Protein AF-A0A379AFL1-F1 (afdb_monomer)

Mean predicted aligned error: 13.64 Å

Organism: Enterobacter agglomerans (NCBI:txid549)

Secondary structure (DSSP, 8-state):
---------------------EEEEEEEEE-SS-EEEEEEEE-S-HHHHHHHHHHHHHHHHHHHHH-TTS------------------

Sequence (88 aa):
MTTSACLIGSRPRSTPEGREGYIWFNEIQANASKATLKASIRDFDLTSFAARKQQLQQAAEDLAARYPTGKVNVSISDTYSNISKRTG

Foldseek 3Di:
DDDDDDPDDPPPPPPPDPPPWDWAFPDWDDDPQDIDTDIDTDDPDPVNVVVVVVVVVVVLVVVCVVCVVHDRDDDDDDPPPPPPDPDD

Structure (mmCIF, N/CA/C/O backbone):
data_AF-A0A379AFL1-F1
#
_entry.id   AF-A0A379AFL1-F1
#
loop_
_atom_site.group_PDB
_atom_site.id
_atom_site.type_symbol
_atom_site.label_atom_id
_atom_site.label_alt_id
_atom_site.label_comp_id
_atom_site.label_asym_id
_atom_site.label_entity_id
_atom_site.label_seq_id
_atom_site.pdbx_PDB_ins_code
_atom_site.Cartn_x
_atom_site.Cartn_y
_atom_site.Cartn_z
_atom_site.occupancy
_atom_site.B_iso_or_equiv
_atom_site.auth_seq_id
_atom_site.auth_comp_id
_atom_site.auth_asym_id
_atom_site.auth_atom_id
_atom_site.pdbx_PDB_model_num
ATOM 1 N N . MET A 1 1 ? 23.833 -47.858 -38.677 1.00 41.94 1 MET A N 1
ATOM 2 C CA . MET A 1 1 ? 24.343 -46.503 -38.972 1.00 41.94 1 MET A CA 1
ATOM 3 C C . MET A 1 1 ? 23.369 -45.526 -38.340 1.00 41.94 1 MET A C 1
ATOM 5 O O . MET A 1 1 ? 22.281 -45.341 -38.862 1.00 41.94 1 MET A O 1
ATOM 9 N N . THR A 1 2 ? 23.704 -45.035 -37.149 1.00 41.88 2 THR A N 1
ATOM 10 C CA . THR A 1 2 ? 22.838 -44.186 -36.322 1.00 41.88 2 THR A CA 1
ATOM 11 C C . THR A 1 2 ? 23.405 -42.779 -36.350 1.00 41.88 2 THR A C 1
ATOM 13 O O . THR A 1 2 ? 24.493 -42.562 -35.828 1.00 41.88 2 THR A O 1
ATOM 16 N N . THR A 1 3 ? 22.664 -41.837 -36.924 1.00 39.72 3 THR A N 1
ATOM 17 C CA . THR A 1 3 ? 22.939 -40.406 -36.770 1.00 39.72 3 THR A CA 1
ATOM 18 C C . THR A 1 3 ? 21.698 -39.770 -36.160 1.00 39.72 3 THR A C 1
ATOM 20 O O . THR A 1 3 ? 20.802 -39.321 -36.868 1.00 39.72 3 THR A O 1
ATOM 23 N N . SER A 1 4 ? 21.632 -39.773 -34.827 1.00 46.62 4 SER A N 1
ATOM 24 C CA . SER A 1 4 ? 20.742 -38.879 -34.084 1.00 46.62 4 SER A CA 1
ATOM 25 C C . SER A 1 4 ? 21.354 -37.484 -34.116 1.00 46.62 4 SER A C 1
ATOM 27 O O . SER A 1 4 ? 22.433 -37.259 -33.568 1.00 46.62 4 SER A O 1
ATOM 29 N N . ALA A 1 5 ? 20.673 -36.553 -34.778 1.00 52.72 5 ALA A N 1
ATOM 30 C CA . ALA A 1 5 ? 21.034 -35.146 -34.777 1.00 52.72 5 ALA A CA 1
ATOM 31 C C . ALA A 1 5 ? 20.853 -34.569 -33.363 1.00 52.72 5 ALA A C 1
ATOM 33 O O . ALA A 1 5 ? 19.742 -34.453 -32.848 1.00 52.72 5 ALA A O 1
ATOM 34 N N . CYS A 1 6 ? 21.975 -34.218 -32.740 1.00 43.25 6 CYS A N 1
ATOM 35 C CA . CYS A 1 6 ? 22.049 -33.397 -31.543 1.00 43.25 6 CYS A CA 1
ATOM 36 C C . CYS A 1 6 ? 21.540 -31.985 -31.883 1.00 43.25 6 CYS A C 1
ATOM 38 O O . CYS A 1 6 ? 22.290 -31.155 -32.397 1.00 43.25 6 CYS A O 1
ATOM 40 N N . LEU A 1 7 ? 20.256 -31.707 -31.633 1.00 55.19 7 LEU A N 1
ATOM 41 C CA . LEU A 1 7 ? 19.726 -30.342 -31.640 1.00 55.19 7 LEU A CA 1
ATOM 42 C C . LEU A 1 7 ? 20.153 -29.641 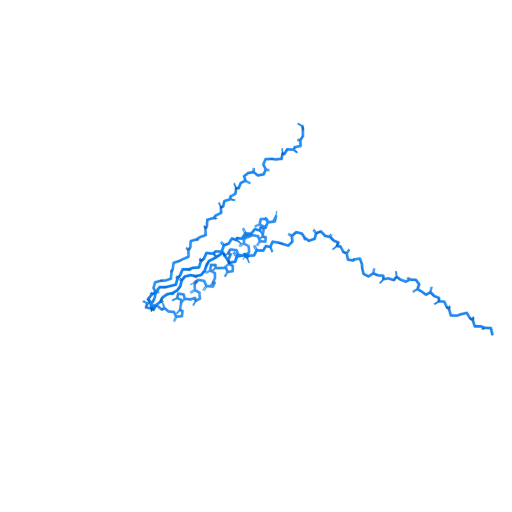-30.347 1.00 55.19 7 LEU A C 1
ATOM 44 O O . LEU A 1 7 ? 19.473 -29.633 -29.325 1.00 55.19 7 LEU A O 1
ATOM 48 N N . ILE A 1 8 ? 21.356 -29.092 -30.438 1.00 47.91 8 ILE A N 1
ATOM 49 C CA . ILE A 1 8 ? 21.916 -27.991 -29.664 1.00 47.91 8 ILE A CA 1
ATOM 50 C C . ILE A 1 8 ? 20.860 -27.019 -29.098 1.00 47.91 8 ILE A C 1
ATOM 52 O O . ILE A 1 8 ? 20.309 -26.168 -29.786 1.00 47.91 8 ILE A O 1
ATOM 56 N N . GLY A 1 9 ? 20.637 -27.145 -27.789 1.00 51.34 9 GLY A N 1
ATOM 57 C CA . GLY A 1 9 ? 20.412 -26.068 -26.823 1.00 51.34 9 GLY A CA 1
ATOM 58 C C . GLY A 1 9 ? 19.673 -24.809 -27.279 1.00 51.34 9 GLY A C 1
ATOM 59 O O . GLY A 1 9 ? 20.284 -23.754 -27.419 1.00 51.34 9 GLY A O 1
ATOM 60 N N . SER A 1 10 ? 18.343 -24.849 -27.305 1.00 49.47 10 SER A N 1
ATOM 61 C CA . SER A 1 10 ? 17.537 -23.640 -27.093 1.00 49.47 10 SER A CA 1
ATOM 62 C C . SER A 1 10 ? 17.374 -23.409 -25.588 1.00 49.47 10 SER A C 1
ATOM 64 O O . SER A 1 10 ? 16.305 -23.627 -25.024 1.00 49.47 10 SER A O 1
ATOM 66 N N . ARG A 1 11 ? 18.454 -23.017 -24.894 1.00 49.09 11 ARG A N 1
ATOM 67 C CA . ARG A 1 11 ? 18.316 -22.461 -23.539 1.00 49.09 11 ARG A CA 1
ATOM 68 C C . ARG A 1 11 ? 17.419 -21.222 -23.661 1.00 49.09 11 ARG A C 1
ATOM 70 O O . ARG A 1 11 ? 17.789 -20.333 -24.434 1.00 49.09 11 ARG A O 1
ATOM 77 N N . PRO A 1 12 ? 16.278 -21.123 -22.950 1.00 50.19 12 PRO A N 1
ATOM 78 C CA . PRO A 1 12 ? 15.586 -19.850 -22.861 1.00 50.19 12 PRO A CA 1
ATOM 79 C C . PRO A 1 12 ? 16.607 -18.843 -22.347 1.00 50.19 12 PRO A C 1
ATOM 81 O O . PRO A 1 12 ? 17.329 -19.108 -21.384 1.00 50.19 12 PRO A O 1
ATOM 84 N N . ARG A 1 13 ? 16.734 -17.732 -23.069 1.00 46.59 13 ARG A N 1
ATOM 85 C CA . ARG A 1 13 ? 17.521 -16.582 -22.652 1.00 46.59 13 ARG A CA 1
ATOM 86 C C . ARG A 1 13 ? 16.952 -16.154 -21.303 1.00 46.59 13 ARG A C 1
ATOM 88 O O . ARG A 1 13 ? 15.974 -15.419 -21.264 1.00 46.59 13 ARG A O 1
ATOM 95 N N . SER A 1 14 ? 17.536 -16.636 -20.209 1.00 51.81 14 SER A N 1
ATOM 96 C CA . SER A 1 14 ? 17.421 -15.976 -18.921 1.00 51.81 14 SER A CA 1
ATOM 97 C C . SER A 1 14 ? 18.025 -14.606 -19.153 1.00 51.81 14 SER A C 1
ATOM 99 O O . SER A 1 14 ? 19.243 -14.476 -19.179 1.00 51.81 14 SER A O 1
ATOM 101 N N . THR A 1 15 ? 17.193 -13.614 -19.459 1.00 56.47 15 THR A N 1
ATOM 102 C CA . THR A 1 15 ? 17.561 -12.213 -19.317 1.00 56.47 15 THR A CA 1
ATOM 103 C C . THR A 1 15 ? 17.944 -12.051 -17.853 1.00 56.47 15 THR A C 1
ATOM 105 O O . THR A 1 15 ? 17.059 -12.157 -16.999 1.00 56.47 15 THR A O 1
ATOM 108 N N . PRO A 1 16 ? 19.230 -11.879 -17.511 1.00 63.88 16 PRO A N 1
ATOM 109 C CA . PRO A 1 16 ? 19.524 -11.357 -16.201 1.00 63.88 16 PRO A CA 1
ATOM 110 C C . PRO A 1 16 ? 19.173 -9.864 -16.232 1.00 63.88 16 PRO A C 1
ATOM 112 O O . PRO A 1 16 ? 19.018 -9.266 -17.294 1.00 63.88 16 PRO A O 1
ATOM 115 N N . GLU A 1 17 ? 19.103 -9.265 -15.053 1.00 48.91 17 GLU A N 1
ATOM 116 C CA . GLU A 1 17 ? 19.027 -7.813 -14.842 1.00 48.91 17 GLU A CA 1
ATOM 117 C C . GLU A 1 17 ? 17.609 -7.238 -14.728 1.00 48.91 17 GLU A C 1
ATOM 119 O O . GLU A 1 17 ? 17.354 -6.055 -14.946 1.00 48.91 17 GLU A O 1
ATOM 124 N N . GLY A 1 18 ? 16.707 -8.076 -14.210 1.00 52.25 18 GLY A N 1
ATOM 125 C CA . GLY A 1 18 ? 15.592 -7.632 -13.387 1.00 52.25 18 GLY A CA 1
ATOM 126 C C . GLY A 1 18 ? 16.111 -6.884 -12.164 1.00 52.25 18 GLY A C 1
ATOM 127 O O . GLY A 1 18 ? 16.509 -7.480 -11.166 1.00 52.25 18 GLY A O 1
ATOM 128 N N . ARG A 1 19 ? 16.078 -5.555 -12.216 1.00 56.66 19 ARG A N 1
ATOM 129 C CA . ARG A 1 19 ? 15.931 -4.778 -10.988 1.00 56.66 19 ARG A CA 1
ATOM 130 C C . ARG A 1 19 ? 14.451 -4.710 -10.663 1.00 56.66 19 ARG A C 1
ATOM 132 O O . ARG A 1 19 ? 13.825 -3.664 -10.805 1.00 56.66 19 ARG A O 1
ATOM 139 N N . GLU A 1 20 ? 13.889 -5.858 -10.309 1.00 66.19 20 GLU A N 1
ATOM 140 C CA . GLU A 1 20 ? 12.511 -5.911 -9.855 1.00 66.19 20 GLU A CA 1
ATOM 141 C C . GLU A 1 20 ? 12.405 -5.014 -8.628 1.00 66.19 20 GLU A C 1
ATOM 143 O O . GLU A 1 20 ? 13.130 -5.188 -7.641 1.00 66.19 20 GLU A O 1
ATOM 148 N N . GLY A 1 21 ? 11.549 -3.997 -8.712 1.00 71.88 21 GLY A N 1
ATOM 149 C CA . GLY A 1 21 ? 11.243 -3.219 -7.534 1.00 71.88 21 GLY A CA 1
ATOM 150 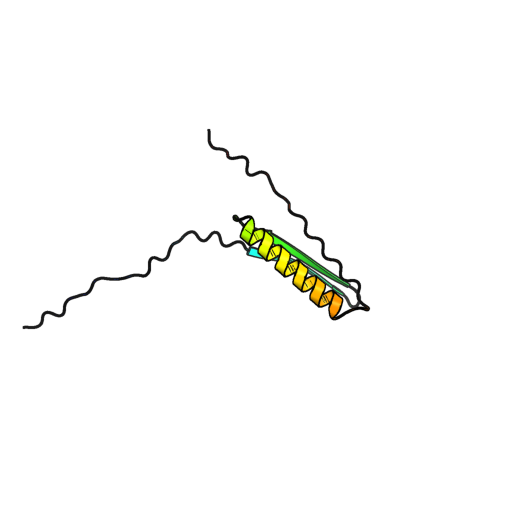C C . GLY A 1 21 ? 10.680 -4.117 -6.441 1.00 71.88 21 GLY A C 1
ATOM 151 O O . GLY A 1 21 ? 10.125 -5.193 -6.690 1.00 71.88 21 GLY A O 1
ATOM 152 N N . TYR A 1 22 ? 10.802 -3.678 -5.203 1.00 78.75 22 TYR A N 1
ATOM 153 C CA . TYR A 1 22 ? 10.308 -4.415 -4.057 1.00 78.75 22 TYR A CA 1
ATOM 154 C C . TYR A 1 22 ? 9.523 -3.499 -3.132 1.00 78.75 22 TYR A C 1
ATOM 156 O O . TYR A 1 22 ? 9.772 -2.296 -3.037 1.00 78.75 22 TYR A O 1
ATOM 164 N N . ILE A 1 23 ? 8.553 -4.098 -2.446 1.00 81.88 23 ILE A N 1
ATOM 165 C CA . ILE A 1 23 ? 7.904 -3.499 -1.287 1.00 81.88 23 ILE A CA 1
ATOM 166 C C . ILE A 1 23 ? 8.474 -4.238 -0.088 1.00 81.88 23 ILE A C 1
ATOM 168 O O . ILE A 1 23 ? 8.257 -5.437 0.069 1.00 81.88 23 ILE A O 1
ATOM 172 N N . TRP A 1 24 ? 9.246 -3.535 0.725 1.00 84.06 24 TRP A N 1
ATOM 173 C CA . TRP A 1 24 ? 9.820 -4.080 1.941 1.00 84.06 24 TRP A CA 1
ATOM 174 C C . TRP A 1 24 ? 9.064 -3.542 3.144 1.00 84.06 24 TRP A C 1
ATOM 176 O O . TRP A 1 24 ? 9.062 -2.337 3.374 1.00 84.06 24 TRP A O 1
ATOM 186 N N . PHE A 1 25 ? 8.457 -4.413 3.943 1.00 87.25 25 PHE A N 1
ATOM 187 C CA . PHE A 1 25 ? 7.851 -4.009 5.209 1.00 87.25 25 PHE A CA 1
ATOM 188 C C . PHE A 1 25 ? 8.947 -3.868 6.262 1.00 87.25 25 PHE A C 1
ATOM 190 O O . PHE A 1 25 ? 9.527 -4.850 6.714 1.00 87.25 25 PHE A O 1
ATOM 197 N N . ASN A 1 26 ? 9.276 -2.627 6.616 1.00 87.12 26 ASN A N 1
ATOM 198 C CA . ASN A 1 26 ? 10.313 -2.336 7.600 1.00 87.12 26 ASN A CA 1
ATOM 199 C C . ASN A 1 26 ? 9.832 -2.611 9.019 1.00 87.12 26 ASN A C 1
ATOM 201 O O . ASN A 1 26 ? 10.615 -3.046 9.855 1.00 87.12 26 ASN A O 1
ATOM 205 N N . GLU A 1 27 ? 8.567 -2.310 9.301 1.00 89.44 27 GLU A N 1
ATOM 206 C CA . GLU A 1 27 ? 8.039 -2.375 10.655 1.00 89.44 27 GLU A CA 1
ATOM 207 C C . GLU A 1 27 ? 6.526 -2.575 10.635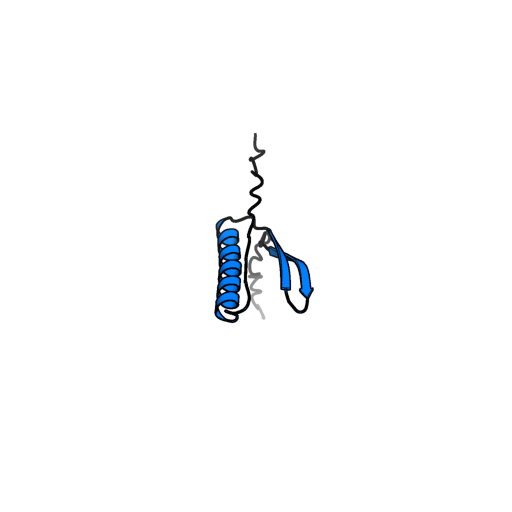 1.00 89.44 27 GLU A C 1
ATOM 209 O O . GLU A 1 27 ? 5.810 -1.908 9.885 1.00 89.44 27 GLU A O 1
ATOM 214 N N . ILE A 1 28 ? 6.040 -3.460 11.503 1.00 89.94 28 ILE A N 1
ATOM 215 C CA . ILE A 1 28 ? 4.625 -3.589 11.833 1.00 89.94 28 ILE A CA 1
ATOM 216 C C . ILE A 1 28 ? 4.463 -3.404 13.339 1.00 89.94 28 ILE A C 1
ATOM 218 O O . ILE A 1 28 ? 5.063 -4.123 14.133 1.00 89.94 28 ILE A O 1
ATOM 222 N N . GLN A 1 29 ? 3.656 -2.426 13.737 1.00 89.19 29 GLN A N 1
ATOM 223 C CA . GLN A 1 29 ? 3.278 -2.213 15.129 1.00 89.19 29 GLN A CA 1
ATOM 224 C C . GLN A 1 29 ? 1.760 -2.259 15.234 1.00 89.19 29 GLN A C 1
ATOM 226 O O . GLN A 1 29 ? 1.074 -1.410 14.669 1.00 89.19 29 GLN A O 1
ATOM 231 N N . ALA A 1 30 ? 1.225 -3.238 15.957 1.00 86.69 30 ALA A N 1
ATOM 232 C CA . ALA A 1 30 ? -0.208 -3.384 16.168 1.00 86.69 30 ALA A CA 1
ATOM 233 C C . ALA A 1 30 ? -0.528 -3.587 17.649 1.00 86.69 30 ALA A C 1
ATOM 235 O O . ALA A 1 30 ? 0.183 -4.290 18.363 1.00 86.69 30 ALA A O 1
ATOM 236 N N . ASN A 1 31 ? -1.610 -2.963 18.100 1.00 86.62 31 ASN A N 1
ATOM 237 C CA . ASN A 1 31 ? -2.215 -3.166 19.409 1.00 86.62 31 ASN A CA 1
ATOM 238 C C . ASN A 1 31 ? -3.736 -3.332 19.255 1.00 86.62 31 ASN A C 1
ATOM 240 O O . ASN A 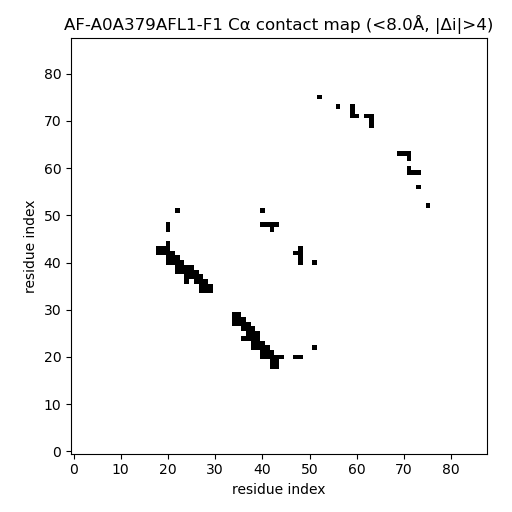1 31 ? -4.261 -3.275 18.143 1.00 86.62 31 ASN A O 1
ATOM 244 N N . ALA A 1 32 ? -4.445 -3.520 20.371 1.00 83.88 32 ALA A N 1
ATOM 245 C CA . ALA A 1 32 ? -5.890 -3.760 20.378 1.00 83.88 32 ALA A CA 1
ATOM 246 C C . ALA A 1 32 ? -6.732 -2.646 19.716 1.00 83.88 32 ALA A C 1
ATOM 248 O O . ALA A 1 32 ? -7.865 -2.905 19.323 1.00 83.88 32 ALA A O 1
ATOM 249 N N . SER A 1 33 ? -6.191 -1.431 19.569 1.00 83.56 33 SER A N 1
ATOM 250 C CA . SER A 1 33 ? -6.923 -0.258 19.071 1.00 83.56 33 SER A CA 1
ATOM 251 C C . SER A 1 33 ? -6.332 0.367 17.799 1.00 83.56 33 SER A C 1
ATOM 253 O O . SER A 1 33 ? -7.006 1.158 17.144 1.00 83.56 33 SER A O 1
ATOM 255 N N . LYS A 1 34 ? -5.072 0.078 17.447 1.00 83.12 34 LYS A N 1
ATOM 256 C CA . LYS A 1 34 ? -4.364 0.694 16.316 1.00 83.12 34 LYS A CA 1
ATOM 257 C C . LYS A 1 34 ? -3.309 -0.246 15.738 1.00 83.12 34 LYS A C 1
ATOM 259 O O . LYS A 1 34 ? -2.506 -0.812 16.475 1.00 83.12 34 LYS A O 1
ATOM 264 N N . ALA A 1 35 ? -3.236 -0.295 14.410 1.00 84.06 35 ALA A N 1
ATOM 265 C CA . ALA A 1 35 ? -2.127 -0.880 13.666 1.00 84.06 35 ALA A CA 1
ATOM 266 C C . ALA A 1 35 ? -1.439 0.191 12.810 1.00 84.06 35 ALA A C 1
ATOM 268 O O . ALA A 1 35 ? -2.092 1.036 12.203 1.00 84.06 35 ALA A O 1
ATOM 269 N N . THR A 1 36 ? -0.111 0.181 12.792 1.00 85.31 36 THR A N 1
ATOM 270 C CA . THR A 1 36 ? 0.742 1.037 11.967 1.00 85.31 36 THR A CA 1
ATOM 271 C C . THR A 1 36 ? 1.727 0.141 11.231 1.00 85.31 36 THR A C 1
ATOM 273 O O . THR A 1 36 ? 2.459 -0.625 11.856 1.00 85.31 36 THR A O 1
ATOM 276 N N . LEU A 1 37 ? 1.746 0.243 9.906 1.00 85.94 37 LEU A N 1
ATOM 277 C CA . LEU A 1 37 ? 2.635 -0.518 9.037 1.00 85.94 37 LEU A CA 1
ATOM 278 C C . LEU A 1 37 ? 3.537 0.460 8.290 1.00 85.94 37 LEU A C 1
ATOM 280 O O . LEU A 1 37 ? 3.047 1.413 7.685 1.00 85.94 37 LEU A O 1
ATOM 284 N N . LYS A 1 38 ? 4.846 0.230 8.331 1.00 86.75 38 LYS A N 1
ATOM 285 C CA . LYS A 1 38 ? 5.830 0.991 7.562 1.00 86.75 38 LYS A CA 1
ATOM 286 C C . LYS A 1 38 ? 6.406 0.097 6.480 1.00 86.75 38 LYS A C 1
ATOM 288 O O . LYS A 1 38 ? 6.967 -0.959 6.775 1.00 86.75 38 LYS A O 1
ATOM 293 N N . ALA A 1 39 ? 6.287 0.547 5.238 1.00 83.75 39 ALA A N 1
ATOM 294 C CA . ALA A 1 39 ? 6.849 -0.126 4.083 1.00 83.75 39 ALA A CA 1
ATOM 295 C C . ALA A 1 39 ? 7.713 0.842 3.273 1.00 83.75 39 ALA A C 1
ATOM 297 O O . ALA A 1 39 ? 7.329 1.987 3.046 1.00 83.75 39 ALA A O 1
ATOM 298 N N . SER A 1 40 ? 8.862 0.359 2.819 1.00 84.25 40 SER A N 1
ATOM 299 C CA . SER A 1 40 ? 9.710 1.018 1.837 1.00 84.25 40 SER A CA 1
ATOM 300 C C . SER A 1 40 ? 9.455 0.389 0.482 1.00 84.25 40 SER A C 1
ATOM 302 O O . SER A 1 40 ? 9.700 -0.800 0.284 1.00 84.25 40 SER A O 1
ATOM 304 N N . ILE A 1 41 ? 8.982 1.193 -0.461 1.00 80.69 41 ILE A N 1
ATOM 305 C CA . ILE A 1 41 ? 8.891 0.789 -1.860 1.00 80.69 41 ILE A CA 1
ATOM 306 C C . ILE A 1 41 ? 10.164 1.276 -2.536 1.00 80.69 41 ILE A C 1
ATOM 308 O O . ILE A 1 41 ? 10.523 2.448 -2.415 1.00 80.69 41 ILE A O 1
ATOM 312 N N . ARG A 1 42 ? 10.854 0.391 -3.246 1.00 79.75 42 ARG A N 1
ATOM 313 C CA . ARG A 1 42 ? 11.986 0.772 -4.082 1.00 79.75 42 ARG A CA 1
ATOM 314 C C . ARG A 1 42 ? 11.783 0.181 -5.452 1.00 79.75 42 ARG A C 1
ATOM 316 O O . ARG A 1 42 ? 11.699 -1.031 -5.583 1.00 79.75 42 ARG A O 1
ATOM 323 N N . ASP A 1 43 ? 11.717 1.039 -6.452 1.00 76.12 43 ASP A N 1
ATOM 324 C CA . ASP A 1 43 ? 11.594 0.634 -7.843 1.00 76.12 43 ASP A CA 1
ATOM 325 C C . ASP A 1 43 ? 12.501 1.527 -8.693 1.00 76.12 43 ASP A C 1
ATOM 327 O O . ASP A 1 43 ? 12.842 2.644 -8.292 1.00 76.12 43 ASP A O 1
ATOM 331 N N . PHE A 1 44 ? 12.937 1.005 -9.832 1.00 72.06 44 PHE A N 1
ATOM 332 C CA . PHE A 1 44 ? 13.720 1.761 -10.808 1.00 72.06 44 PHE A CA 1
ATOM 333 C C . PHE A 1 44 ? 12.822 2.356 -11.893 1.00 72.06 44 PHE A C 1
ATOM 335 O O . PHE A 1 44 ? 13.240 3.295 -12.569 1.00 72.06 44 PHE A O 1
ATOM 342 N N . ASP A 1 45 ? 11.599 1.837 -12.030 1.00 76.38 45 ASP A N 1
ATOM 343 C CA . ASP A 1 45 ? 10.594 2.321 -12.959 1.00 76.38 45 ASP A CA 1
ATOM 344 C C . ASP A 1 45 ? 9.480 3.080 -12.223 1.00 76.38 45 ASP A C 1
ATOM 346 O O . ASP A 1 45 ? 8.858 2.590 -11.278 1.00 76.38 45 ASP A O 1
ATOM 350 N N . LEU A 1 46 ? 9.210 4.300 -12.686 1.00 75.25 46 LEU A N 1
ATOM 351 C CA . LEU A 1 46 ? 8.179 5.170 -12.119 1.00 75.25 46 LEU A CA 1
ATOM 352 C C . LEU A 1 46 ? 6.767 4.597 -12.287 1.00 75.25 46 LEU A C 1
ATOM 354 O O . LEU A 1 46 ? 5.919 4.800 -11.417 1.00 75.25 46 LEU A O 1
ATOM 358 N N . THR A 1 47 ? 6.510 3.878 -13.381 1.00 79.25 47 THR A N 1
ATOM 359 C CA . THR A 1 47 ? 5.193 3.293 -13.675 1.00 79.25 47 THR A CA 1
ATOM 360 C C . THR A 1 47 ? 4.892 2.161 -12.702 1.00 79.25 47 THR A C 1
ATOM 362 O O . THR A 1 47 ? 3.829 2.125 -12.085 1.00 79.25 47 THR A O 1
ATOM 365 N N . SER A 1 48 ? 5.866 1.277 -12.496 1.00 78.00 48 SER A N 1
ATOM 366 C CA . SER A 1 48 ? 5.805 0.168 -11.543 1.00 78.00 48 SER A CA 1
ATOM 367 C C . SER A 1 48 ? 5.697 0.679 -10.108 1.00 78.00 48 SER A C 1
ATOM 369 O O . SER A 1 48 ? 4.886 0.181 -9.325 1.00 78.00 48 SER A O 1
ATOM 371 N N . PHE A 1 49 ? 6.436 1.740 -9.776 1.00 79.31 49 PHE A N 1
ATOM 372 C CA . PHE A 1 49 ? 6.324 2.416 -8.489 1.00 79.31 49 PHE A CA 1
ATOM 373 C C . PHE A 1 49 ? 4.916 2.991 -8.252 1.00 79.31 49 PHE A C 1
ATOM 375 O O . PHE A 1 49 ? 4.318 2.763 -7.199 1.00 79.31 49 PHE A O 1
ATOM 382 N N . ALA A 1 50 ? 4.355 3.700 -9.237 1.00 80.38 50 ALA A N 1
ATOM 383 C CA . ALA A 1 50 ? 3.002 4.247 -9.164 1.00 80.38 50 ALA A CA 1
ATOM 384 C C . ALA A 1 50 ? 1.939 3.145 -9.032 1.00 80.38 50 ALA A C 1
ATOM 386 O O . ALA A 1 50 ? 1.055 3.257 -8.182 1.00 80.38 50 ALA A O 1
ATOM 387 N N . ALA A 1 51 ? 2.067 2.051 -9.788 1.00 84.00 51 ALA A N 1
ATOM 388 C CA . ALA A 1 51 ? 1.168 0.904 -9.697 1.00 84.00 51 ALA A CA 1
ATOM 389 C C . ALA A 1 51 ? 1.182 0.276 -8.292 1.00 84.00 51 ALA A C 1
ATOM 391 O O . ALA A 1 51 ? 0.125 0.040 -7.708 1.00 84.00 51 ALA A O 1
ATOM 392 N N . ARG A 1 52 ? 2.365 0.082 -7.695 1.00 82.25 52 ARG A N 1
ATOM 393 C CA . ARG A 1 52 ? 2.507 -0.442 -6.323 1.00 82.25 52 ARG A CA 1
ATOM 394 C C . ARG A 1 52 ? 1.883 0.481 -5.277 1.00 82.25 52 ARG A C 1
ATOM 396 O O . ARG A 1 52 ? 1.236 0.005 -4.345 1.00 82.25 52 ARG A O 1
ATOM 403 N N . LYS A 1 53 ? 2.037 1.801 -5.432 1.00 82.69 53 LYS A N 1
ATOM 404 C CA . LYS A 1 53 ? 1.354 2.777 -4.568 1.00 82.69 53 LYS A CA 1
ATOM 405 C C . LYS A 1 53 ? -0.156 2.671 -4.681 1.00 82.69 53 LYS A C 1
ATOM 407 O O . LYS A 1 53 ? -0.835 2.660 -3.660 1.00 82.69 53 LYS A O 1
ATOM 412 N N . GLN A 1 54 ? -0.667 2.558 -5.903 1.00 84.81 54 GLN A N 1
ATOM 413 C CA . GLN A 1 54 ? -2.097 2.411 -6.139 1.00 84.81 54 GLN A CA 1
ATOM 414 C C . GLN A 1 54 ? -2.640 1.128 -5.497 1.00 84.81 54 GLN A C 1
ATOM 416 O O . GLN A 1 54 ? -3.709 1.161 -4.903 1.00 84.81 54 GLN A O 1
ATOM 421 N N . GLN A 1 55 ? -1.886 0.025 -5.520 1.00 84.88 55 GLN A N 1
ATOM 422 C CA . GLN A 1 55 ? -2.272 -1.200 -4.810 1.00 84.88 55 GLN A CA 1
ATOM 423 C C . GLN A 1 55 ? -2.375 -1.001 -3.291 1.00 84.88 55 GLN A C 1
ATOM 425 O O . GLN A 1 55 ? -3.322 -1.484 -2.676 1.00 84.88 55 GLN A O 1
ATOM 430 N N . LEU A 1 56 ? -1.433 -0.277 -2.677 1.00 82.75 56 LEU A N 1
ATOM 431 C CA . LEU A 1 56 ? -1.492 0.033 -1.242 1.00 82.75 56 LEU A CA 1
ATOM 432 C C . LEU A 1 56 ? -2.655 0.966 -0.902 1.00 82.75 56 LEU A C 1
ATOM 434 O O . LEU A 1 56 ? -3.311 0.778 0.121 1.00 82.75 56 LEU A O 1
ATOM 438 N N . GLN A 1 57 ? -2.916 1.948 -1.763 1.00 84.19 57 GLN A N 1
ATOM 439 C CA . GLN A 1 57 ? -4.048 2.856 -1.628 1.00 84.19 57 GLN A CA 1
ATOM 440 C C . GLN A 1 57 ? -5.372 2.085 -1.702 1.00 84.19 57 GLN A C 1
ATOM 442 O O . GLN A 1 57 ? -6.203 2.218 -0.809 1.00 84.19 57 GLN A O 1
ATOM 447 N N . GLN A 1 58 ? -5.518 1.205 -2.696 1.00 87.69 58 GLN A N 1
ATOM 448 C CA . GLN A 1 58 ? -6.701 0.363 -2.852 1.00 87.69 58 GLN A CA 1
ATOM 449 C C . GLN A 1 58 ? -6.902 -0.551 -1.642 1.00 87.69 58 GLN A C 1
ATOM 451 O O . GLN A 1 58 ? -8.007 -0.654 -1.124 1.00 87.69 58 GLN A O 1
ATOM 456 N N . ALA A 1 59 ? -5.832 -1.168 -1.134 1.00 85.31 59 ALA A N 1
ATOM 457 C CA . ALA A 1 59 ? -5.913 -1.986 0.071 1.00 85.31 59 ALA A CA 1
ATOM 458 C C . ALA A 1 59 ? -6.362 -1.168 1.295 1.00 85.31 59 ALA A C 1
ATOM 460 O O . ALA A 1 59 ? -7.141 -1.659 2.111 1.00 85.31 59 ALA A O 1
ATOM 461 N N . ALA A 1 60 ? -5.901 0.079 1.432 1.00 83.25 60 ALA A N 1
ATOM 462 C CA . ALA A 1 60 ? -6.340 0.967 2.505 1.00 83.25 60 ALA A CA 1
ATOM 463 C C . ALA A 1 60 ? -7.820 1.357 2.366 1.00 83.25 60 ALA A C 1
ATOM 465 O O . ALA A 1 60 ? -8.538 1.369 3.364 1.00 83.25 60 ALA A O 1
ATOM 466 N N . GLU A 1 61 ? -8.285 1.629 1.148 1.00 85.69 61 GLU A N 1
ATOM 467 C CA . GLU A 1 61 ? -9.694 1.907 0.852 1.00 85.69 61 GLU A CA 1
ATOM 468 C C . GLU A 1 61 ? -10.581 0.691 1.129 1.00 85.69 61 GLU A C 1
ATOM 470 O O . GLU A 1 61 ? -11.607 0.821 1.794 1.00 85.69 61 GLU A O 1
ATOM 475 N N . ASP A 1 62 ? -10.150 -0.504 0.727 1.00 86.69 62 ASP A N 1
ATOM 476 C CA . ASP A 1 62 ? -10.849 -1.755 1.020 1.00 86.69 62 ASP A CA 1
ATOM 477 C C . ASP A 1 62 ? -10.923 -2.010 2.531 1.00 86.69 62 ASP A C 1
ATOM 479 O O . ASP A 1 62 ? -11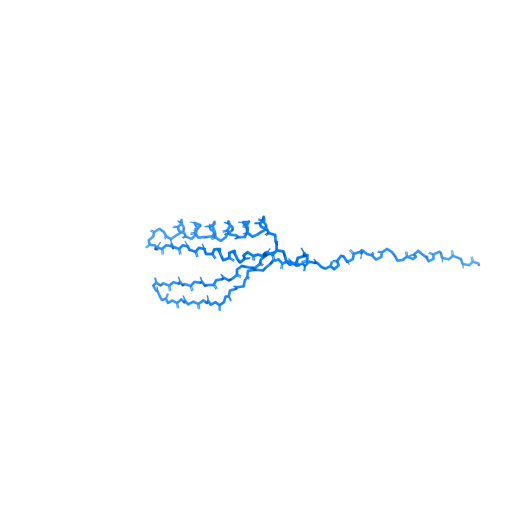.955 -2.451 3.044 1.00 86.69 62 ASP A O 1
ATOM 483 N N . LEU A 1 63 ? -9.849 -1.716 3.274 1.00 83.00 63 LEU A N 1
ATOM 484 C CA . LEU A 1 63 ? -9.864 -1.779 4.736 1.00 83.00 63 LEU A CA 1
ATOM 485 C C . LEU A 1 63 ? -10.831 -0.750 5.331 1.00 83.00 63 LEU A C 1
ATOM 487 O O . LEU A 1 63 ? -11.576 -1.089 6.247 1.00 83.00 63 LEU A O 1
ATOM 491 N N . ALA A 1 64 ? -10.845 0.480 4.818 1.00 83.00 64 ALA A N 1
ATOM 492 C CA . ALA A 1 64 ? -11.753 1.524 5.282 1.00 83.00 64 ALA A CA 1
ATOM 493 C C . ALA A 1 64 ? -13.221 1.146 5.031 1.00 83.00 64 ALA A C 1
ATOM 495 O O . ALA A 1 64 ? -14.065 1.320 5.908 1.00 83.00 64 ALA A O 1
ATOM 496 N N . ALA A 1 65 ? -13.515 0.561 3.868 1.00 84.81 65 ALA A N 1
ATOM 497 C CA . ALA A 1 65 ? -14.845 0.079 3.513 1.00 84.81 65 ALA A CA 1
ATOM 498 C C . ALA A 1 65 ? -15.290 -1.103 4.390 1.00 84.81 65 ALA A C 1
ATOM 500 O O . ALA A 1 65 ? -16.455 -1.185 4.778 1.00 84.81 65 ALA A O 1
ATOM 501 N N . ARG A 1 66 ? -14.368 -2.013 4.734 1.00 84.62 66 ARG A N 1
ATOM 502 C CA . ARG A 1 66 ? -14.646 -3.162 5.614 1.00 84.62 66 ARG A CA 1
ATOM 503 C C . ARG A 1 66 ? -14.808 -2.770 7.081 1.00 84.62 66 ARG A C 1
ATOM 505 O O . ARG A 1 66 ? -15.545 -3.441 7.800 1.00 84.62 66 ARG A O 1
ATOM 512 N N . TYR A 1 67 ? -14.138 -1.710 7.526 1.00 78.62 67 TYR A N 1
ATOM 513 C CA . TYR A 1 67 ? -14.131 -1.269 8.921 1.00 78.62 67 TYR A CA 1
ATOM 514 C C . TYR A 1 67 ? -14.559 0.201 9.050 1.00 78.62 67 TYR A C 1
ATOM 516 O O . TYR A 1 67 ? -13.742 1.040 9.426 1.00 78.62 67 TYR A O 1
ATOM 524 N N . PRO A 1 68 ? -15.844 0.534 8.824 1.00 70.44 68 PRO A N 1
ATOM 525 C CA . PRO A 1 68 ? -16.332 1.919 8.859 1.00 70.44 68 PRO A CA 1
ATOM 526 C C . PRO A 1 68 ? -16.244 2.575 10.249 1.00 70.44 68 PRO A C 1
ATOM 528 O O . PRO A 1 68 ? -16.249 3.798 10.363 1.00 70.44 68 PRO A O 1
ATOM 531 N N . THR A 1 69 ? -16.156 1.780 11.320 1.00 78.50 69 THR A N 1
ATOM 532 C CA . THR A 1 69 ? -15.933 2.264 12.693 1.00 78.50 69 THR A CA 1
ATOM 533 C C . THR A 1 69 ? -14.452 2.499 13.013 1.00 78.50 69 THR A C 1
ATOM 535 O O . THR A 1 69 ? -14.134 3.169 13.996 1.00 78.50 69 THR A O 1
ATOM 538 N N . GLY A 1 70 ? -13.539 1.967 12.195 1.00 68.81 70 GLY A N 1
ATOM 539 C CA . GLY A 1 70 ? -12.097 2.128 12.330 1.00 68.81 70 GLY A CA 1
ATOM 540 C C . GLY A 1 70 ? -11.586 3.266 11.450 1.00 68.81 70 GLY A C 1
ATOM 541 O O . GLY A 1 70 ? -11.867 3.330 10.259 1.00 68.81 70 GLY A O 1
ATOM 542 N N . LYS A 1 71 ? -10.789 4.178 12.013 1.00 75.19 71 LYS A N 1
ATOM 543 C CA . LYS A 1 71 ? -10.109 5.198 11.205 1.00 75.19 71 LYS A CA 1
ATOM 544 C C . LYS A 1 71 ?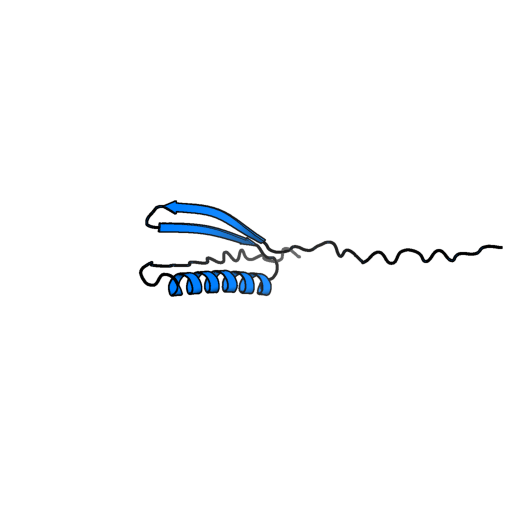 -8.918 4.569 10.486 1.00 75.19 71 LYS A C 1
ATOM 546 O O . LYS A 1 71 ? -7.901 4.287 11.116 1.00 75.19 71 LYS A O 1
ATOM 551 N N . VAL A 1 72 ? -9.034 4.385 9.175 1.00 75.81 72 VAL A N 1
ATOM 552 C CA . VAL A 1 72 ? -7.929 3.947 8.316 1.00 75.81 72 VAL A CA 1
ATOM 553 C C . VAL A 1 72 ? -7.296 5.179 7.679 1.00 75.81 72 VAL A C 1
ATOM 555 O O . VAL A 1 72 ? -7.974 5.955 7.014 1.00 75.81 72 VAL A O 1
ATOM 558 N N . ASN A 1 73 ? -5.999 5.381 7.905 1.00 75.50 73 ASN A N 1
ATOM 559 C CA . ASN A 1 73 ? -5.247 6.481 7.311 1.00 75.50 73 ASN A CA 1
ATOM 560 C C . ASN 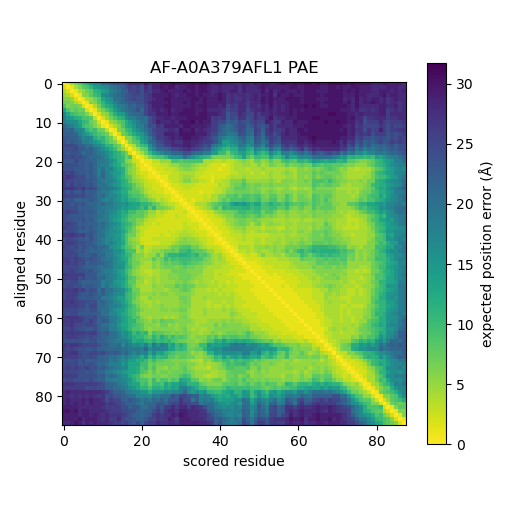A 1 73 ? -3.995 5.917 6.645 1.00 75.50 73 ASN A C 1
ATOM 562 O O . ASN A 1 73 ? -3.154 5.324 7.321 1.00 75.50 73 ASN A O 1
ATOM 566 N N . VAL A 1 74 ? -3.867 6.115 5.336 1.00 74.12 74 VAL A N 1
ATOM 567 C CA . VAL A 1 74 ? -2.677 5.731 4.575 1.00 74.12 74 VAL A CA 1
ATOM 568 C C . VAL A 1 74 ? -1.899 6.993 4.221 1.00 74.12 74 VAL A C 1
ATOM 570 O O . VAL A 1 74 ? -2.466 8.008 3.824 1.00 74.12 74 VAL A O 1
ATOM 573 N N . SER A 1 75 ? -0.589 6.973 4.433 1.00 76.25 75 SER A N 1
ATOM 574 C CA . SER A 1 75 ? 0.293 8.076 4.055 1.00 76.25 75 SER A CA 1
ATOM 575 C C . SER A 1 75 ? 1.493 7.488 3.344 1.00 76.25 75 SER A C 1
ATOM 577 O O . SER A 1 75 ? 2.256 6.723 3.929 1.00 76.25 75 SER A O 1
ATOM 579 N N . ILE A 1 76 ? 1.618 7.817 2.064 1.00 74.25 76 ILE A N 1
ATOM 580 C CA . ILE A 1 76 ? 2.706 7.365 1.208 1.00 74.25 76 ILE A CA 1
ATOM 581 C C . ILE A 1 76 ? 3.587 8.583 0.942 1.00 74.25 76 ILE A C 1
ATOM 583 O O . ILE A 1 76 ? 3.116 9.585 0.408 1.00 74.25 76 ILE A O 1
ATOM 587 N N . SER A 1 77 ? 4.854 8.515 1.345 1.00 69.50 77 SER A N 1
ATOM 588 C CA . SER A 1 77 ? 5.838 9.568 1.088 1.00 69.50 77 SER A CA 1
ATOM 589 C C . SER A 1 77 ? 6.821 9.102 0.018 1.00 69.50 77 SER A C 1
ATOM 591 O O . SER A 1 77 ? 7.658 8.237 0.270 1.00 69.50 77 SER A O 1
ATOM 593 N N . ASP A 1 78 ? 6.722 9.684 -1.177 1.00 69.31 78 ASP A N 1
ATOM 594 C CA . ASP A 1 78 ? 7.709 9.515 -2.244 1.00 69.31 78 ASP A CA 1
ATOM 595 C C . ASP A 1 78 ? 8.950 10.354 -1.946 1.00 69.31 78 ASP A C 1
ATOM 597 O O . ASP A 1 78 ? 8.970 11.564 -2.175 1.00 69.31 78 ASP A O 1
ATOM 601 N N . THR A 1 79 ? 10.024 9.714 -1.495 1.00 61.78 79 THR A N 1
ATOM 602 C CA . THR A 1 79 ? 11.344 10.349 -1.532 1.00 61.78 79 THR A CA 1
ATOM 603 C C . THR A 1 79 ? 11.935 10.139 -2.919 1.00 61.78 79 THR A C 1
ATOM 605 O O . THR A 1 79 ? 12.664 9.177 -3.162 1.00 61.78 79 THR A O 1
ATOM 608 N N . TYR A 1 80 ? 11.622 11.042 -3.849 1.00 55.50 80 TYR A N 1
ATOM 609 C CA . TYR A 1 80 ? 12.325 11.097 -5.126 1.00 55.50 80 TYR A CA 1
ATOM 610 C C . TYR A 1 80 ? 13.688 11.757 -4.900 1.00 55.50 80 TYR A C 1
ATOM 612 O O . TYR A 1 80 ? 13.859 12.967 -5.044 1.00 55.50 80 TYR A O 1
ATOM 620 N N . SER A 1 81 ? 14.683 10.969 -4.485 1.00 46.44 81 SER A N 1
ATOM 621 C CA . SER A 1 81 ? 16.067 11.422 -4.586 1.00 46.44 81 SER A CA 1
ATOM 622 C C . SER A 1 81 ? 16.370 11.571 -6.067 1.00 46.44 81 SER A C 1
ATOM 624 O O . SER A 1 81 ? 16.495 10.574 -6.772 1.00 46.44 81 SER A O 1
ATOM 626 N N . ASN A 1 82 ? 16.448 12.820 -6.525 1.00 45.84 82 ASN A N 1
ATOM 627 C CA . ASN A 1 82 ? 16.928 13.199 -7.844 1.00 45.84 82 ASN A CA 1
ATOM 628 C C . ASN A 1 82 ? 18.169 12.372 -8.179 1.00 45.84 82 ASN A C 1
ATOM 630 O O . ASN A 1 82 ? 19.272 12.676 -7.723 1.00 45.84 82 ASN A O 1
ATOM 634 N N . ILE A 1 83 ? 17.996 11.326 -8.985 1.00 49.06 83 ILE A N 1
ATOM 635 C CA . ILE A 1 83 ? 19.106 10.629 -9.619 1.00 49.06 83 ILE A CA 1
ATOM 636 C C . ILE A 1 83 ? 19.544 11.560 -10.749 1.00 49.06 83 ILE A C 1
ATOM 638 O O . ILE A 1 83 ? 19.261 11.342 -11.925 1.00 49.06 83 ILE A O 1
ATOM 642 N N . SER A 1 84 ? 20.148 12.686 -10.360 1.00 44.25 84 SER A N 1
ATOM 643 C CA . SER A 1 84 ? 20.879 13.545 -11.270 1.00 44.25 84 SER A CA 1
ATOM 644 C C . SER A 1 84 ? 21.930 12.652 -11.900 1.00 44.25 84 SER A C 1
ATOM 646 O O . SER A 1 84 ? 22.801 12.102 -11.220 1.00 44.25 84 SER A O 1
ATOM 648 N N . LYS A 1 85 ? 21.746 12.416 -13.196 1.00 44.53 85 LYS A N 1
ATOM 649 C CA . LYS A 1 85 ? 22.651 11.662 -14.042 1.00 44.53 85 LYS A CA 1
ATOM 650 C C . LYS A 1 85 ? 24.061 12.194 -13.803 1.00 44.53 85 LYS A C 1
ATOM 652 O O . LYS A 1 85 ? 24.381 13.295 -14.234 1.00 44.53 85 LYS A O 1
ATOM 657 N N . ARG A 1 86 ? 24.923 11.414 -13.149 1.00 46.50 86 ARG A N 1
ATOM 658 C CA . ARG A 1 86 ? 26.363 11.620 -13.296 1.00 46.50 86 ARG A CA 1
ATOM 659 C C . ARG A 1 86 ? 26.780 10.916 -14.576 1.00 46.50 86 ARG A C 1
ATOM 661 O O . ARG A 1 86 ? 27.144 9.744 -14.572 1.00 46.50 86 ARG A O 1
ATOM 668 N N . THR A 1 87 ? 26.635 11.625 -15.684 1.00 50.25 87 THR A N 1
ATOM 669 C CA . THR A 1 87 ? 27.260 11.271 -16.955 1.00 50.25 87 THR A CA 1
ATOM 670 C C . THR A 1 87 ? 27.679 12.573 -17.617 1.00 50.25 87 THR A C 1
ATOM 672 O O . THR A 1 87 ? 26.821 13.379 -17.974 1.00 50.25 87 THR A O 1
ATOM 675 N N . GLY A 1 88 ? 28.994 12.770 -17.700 1.00 43.19 88 GLY A N 1
ATOM 676 C CA . G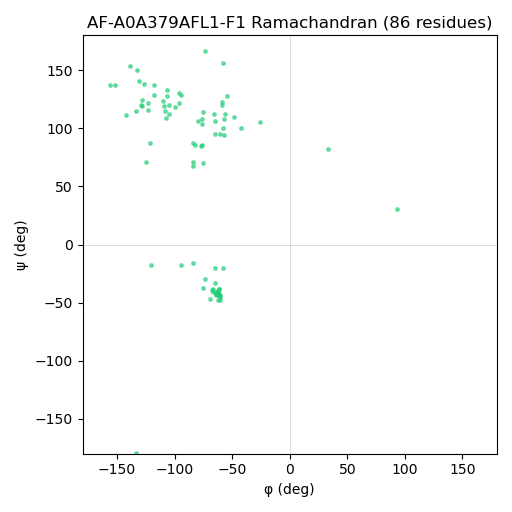LY A 1 88 ? 29.675 13.975 -18.160 1.00 43.19 88 GLY A CA 1
ATOM 677 C C . GLY A 1 88 ? 30.896 14.216 -17.300 1.00 43.19 88 GLY A C 1
ATOM 678 O O . GLY A 1 88 ? 30.854 15.196 -1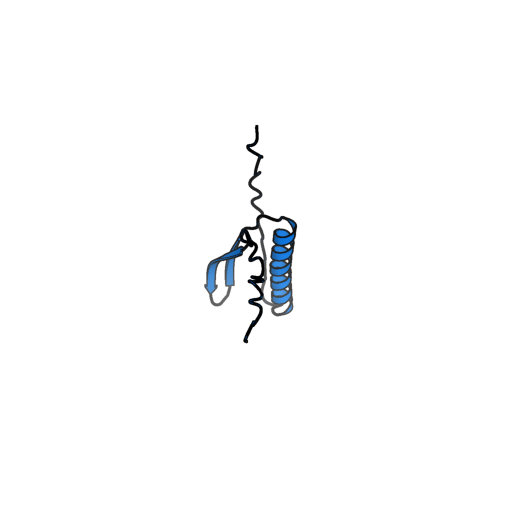6.532 1.00 43.19 88 GLY A O 1
#

pLDDT: mean 70.52, std 15.86, range [39.72, 89.94]

InterPro domains:
  IPR036264 Bacterial exopeptidase dimerisation domain [SSF55031] (14-80)

Radius of gyration: 22.75 Å; Cα contacts (8 Å, |Δi|>4): 57; chains: 1; bounding box: 46×60×59 Å

Solvent-accessible surface area (backbone atoms only — not comparable to full-atom values): 6091 Å² total; per-residue (Å²): 141,87,83,81,80,81,81,77,75,83,69,78,79,76,73,78,83,79,71,72,54,47,79,44,76,78,43,79,49,72,58,101,88,51,75,50,76,42,68,49,75,48,54,85,46,70,66,62,44,51,52,54,51,49,52,53,50,50,53,46,50,53,48,30,71,76,32,78,91,49,91,69,82,85,84,85,82,84,80,78,75,78,78,70,74,91,76,134